Protein AF-A0A2V5P560-F1 (afdb_monomer_lite)

pLDDT: mean 92.39, std 12.19, range [44.28, 98.69]

Secondary structure (DSSP, 8-state):
-HHHHHHHHHHHHTT----EEEEEE-S-SS-EEEEEESS-EEEE--B-S-EEEETTEEEE-SS-EEEEEEEEETTEEEEEEEEE---S--BTTB-HHHHHHHHHHHHHHHHHHHHHH-TT--EEEEEE--S-TTSHHHHHHH-SGGGPPPP-----TTT------

Sequence (165 aa):
MSALQELRESLKAAGLEFPYWEHVTGYDTNIHLAILSKFPFTALRPHTNDDFLLNGRRFHVSRGFAEADIQVNTNYSFTLITAHLKSKLPIPQADEAELRQQEAKVLREKIDARFAANPNVNLIVLGDLNDSKDAGSTKAIIGRGKHKLVDTRPAERNGDEFVPA

Structure (mmCIF, N/CA/C/O backbone):
data_AF-A0A2V5P560-F1
#
_entry.id   AF-A0A2V5P560-F1
#
loop_
_atom_site.group_PDB
_atom_site.id
_atom_site.type_symbol
_atom_site.label_atom_id
_atom_site.label_alt_id
_atom_site.label_comp_id
_atom_site.label_asym_id
_atom_site.label_entity_id
_atom_site.label_seq_id
_atom_site.pdbx_PDB_ins_code
_atom_site.Cartn_x
_atom_site.Cartn_y
_atom_site.Cartn_z
_atom_site.occupancy
_atom_site.B_iso_or_equiv
_atom_site.auth_seq_id
_atom_site.auth_comp_id
_atom_site.auth_asym_id
_atom_site.auth_atom_id
_atom_site.pdbx_PDB_model_num
ATOM 1 N N . MET A 1 1 ? -9.045 12.322 -12.240 1.00 66.38 1 MET A N 1
ATOM 2 C CA . MET A 1 1 ? -10.129 12.511 -11.242 1.00 66.38 1 MET A CA 1
ATOM 3 C C . MET A 1 1 ? -11.508 12.058 -11.726 1.00 66.38 1 MET A C 1
ATOM 5 O O . MET A 1 1 ? -12.250 11.562 -10.888 1.00 66.38 1 MET A O 1
ATOM 9 N N . SER A 1 2 ? -11.844 12.158 -13.022 1.00 83.88 2 SER A N 1
ATOM 10 C CA . SER A 1 2 ? -13.158 11.737 -13.552 1.00 83.88 2 SER A CA 1
ATOM 11 C C . SER A 1 2 ? -13.527 10.286 -13.213 1.00 83.88 2 SER A C 1
ATOM 13 O O . SER A 1 2 ? -14.596 10.051 -12.668 1.00 83.88 2 SER A O 1
ATOM 15 N N . ALA A 1 3 ? -12.614 9.329 -13.418 1.00 90.56 3 ALA A N 1
ATOM 16 C CA . ALA A 1 3 ? -12.887 7.909 -13.161 1.00 90.56 3 ALA A CA 1
ATOM 17 C C . ALA A 1 3 ? -13.203 7.585 -11.684 1.00 90.56 3 ALA A C 1
ATOM 19 O O . ALA A 1 3 ? -14.067 6.763 -11.395 1.00 90.56 3 ALA A O 1
ATOM 20 N N . LEU A 1 4 ? -12.533 8.241 -10.724 1.00 92.81 4 LEU A N 1
ATOM 21 C CA . LEU A 1 4 ? -12.828 8.040 -9.299 1.00 92.81 4 LEU A CA 1
ATOM 22 C C . LEU A 1 4 ? -14.200 8.614 -8.927 1.00 92.81 4 LEU A C 1
ATOM 24 O O . LEU A 1 4 ? -14.912 8.031 -8.112 1.00 92.81 4 LEU A O 1
ATOM 28 N N . GLN A 1 5 ? -14.563 9.762 -9.498 1.00 94.06 5 GLN A N 1
ATOM 29 C CA . GLN A 1 5 ? -15.880 10.361 -9.284 1.00 94.06 5 GLN A CA 1
ATOM 30 C C . GLN A 1 5 ? -16.977 9.459 -9.855 1.00 94.06 5 GLN A C 1
ATOM 32 O O . GLN A 1 5 ? -17.906 9.120 -9.130 1.00 94.06 5 GLN A O 1
ATOM 37 N N . GLU A 1 6 ? -16.800 8.967 -11.081 1.00 95.50 6 GLU A N 1
ATOM 38 C CA . GLU A 1 6 ? -17.715 8.021 -11.726 1.00 95.50 6 GLU A CA 1
ATOM 39 C C . GLU A 1 6 ? -17.885 6.727 -10.913 1.00 95.50 6 GLU A C 1
ATOM 41 O O . GLU A 1 6 ? -19.010 6.277 -10.682 1.00 95.50 6 GLU A O 1
ATOM 46 N N . LEU A 1 7 ? -16.788 6.156 -10.394 1.00 95.81 7 LEU A N 1
ATOM 47 C CA . LEU A 1 7 ? -16.842 4.992 -9.506 1.00 95.81 7 LEU A CA 1
ATOM 48 C C . LEU A 1 7 ? -17.654 5.292 -8.239 1.00 95.81 7 LEU A C 1
ATOM 50 O O . LEU A 1 7 ? -18.493 4.492 -7.834 1.00 95.81 7 LEU A O 1
ATOM 54 N N . ARG A 1 8 ? -17.423 6.446 -7.606 1.00 96.50 8 ARG A N 1
ATOM 55 C CA . ARG A 1 8 ? -18.129 6.852 -6.381 1.00 96.50 8 ARG A CA 1
ATOM 56 C C . ARG A 1 8 ? -19.619 7.059 -6.613 1.00 96.50 8 ARG A C 1
ATOM 58 O O . ARG A 1 8 ? -20.422 6.626 -5.790 1.00 96.50 8 ARG A O 1
ATOM 65 N N . GLU A 1 9 ? -19.981 7.704 -7.713 1.00 96.06 9 GLU A N 1
ATOM 66 C CA . GLU A 1 9 ? -21.373 7.911 -8.110 1.00 96.06 9 GLU A CA 1
ATOM 67 C C . GLU A 1 9 ? -22.064 6.579 -8.408 1.00 96.06 9 GLU A C 1
ATOM 69 O O . GLU A 1 9 ? -23.159 6.337 -7.903 1.00 96.06 9 GLU A O 1
ATOM 74 N N . SER A 1 10 ? -21.389 5.677 -9.123 1.00 97.19 10 SER A N 1
ATOM 75 C CA . SER A 1 10 ? -21.898 4.336 -9.434 1.00 97.19 10 SER A CA 1
ATOM 76 C C . SER A 1 10 ? -22.106 3.489 -8.177 1.00 97.19 10 SER A C 1
ATOM 78 O O . SER A 1 10 ? -23.154 2.865 -8.013 1.00 97.19 10 SER A O 1
ATOM 80 N N . LEU A 1 11 ? -21.144 3.499 -7.246 1.00 97.50 11 LEU A N 1
ATOM 81 C CA . LEU A 1 11 ? -21.264 2.804 -5.961 1.00 97.50 11 LEU A CA 1
ATOM 82 C C . LEU A 1 11 ? -22.433 3.356 -5.142 1.00 97.50 11 LEU A C 1
ATOM 84 O O . LEU A 1 11 ? -23.244 2.581 -4.633 1.00 97.50 11 LEU A O 1
ATOM 88 N N . LYS A 1 12 ? -22.573 4.684 -5.076 1.00 96.62 12 LYS A N 1
ATOM 89 C CA . LYS A 1 12 ? -23.692 5.328 -4.384 1.00 96.62 12 LYS A CA 1
ATOM 90 C C . LYS A 1 12 ? -25.036 4.962 -5.016 1.00 96.62 12 LYS A C 1
ATOM 92 O O . LYS A 1 12 ? -25.966 4.626 -4.289 1.00 96.62 12 LYS A O 1
ATOM 97 N N . ALA A 1 13 ? -25.135 4.978 -6.345 1.00 97.38 13 ALA A N 1
ATOM 98 C CA . ALA A 1 13 ? -26.339 4.567 -7.068 1.00 97.38 13 ALA A CA 1
ATOM 99 C C . ALA A 1 13 ? -26.708 3.095 -6.799 1.00 97.38 13 ALA A C 1
ATOM 101 O O . ALA A 1 13 ? -27.887 2.758 -6.746 1.00 97.38 13 ALA A O 1
ATOM 102 N N . ALA A 1 14 ? -25.713 2.239 -6.551 1.00 97.62 14 ALA A N 1
ATOM 103 C CA . ALA A 1 14 ? -25.896 0.850 -6.131 1.00 97.62 14 ALA A CA 1
ATOM 104 C C . ALA A 1 14 ? -26.184 0.673 -4.620 1.00 97.62 14 ALA A C 1
ATOM 106 O O . ALA A 1 14 ? -26.235 -0.456 -4.134 1.00 97.62 14 ALA A O 1
ATOM 107 N N . GLY A 1 15 ? -26.358 1.758 -3.856 1.00 97.25 15 GLY A N 1
ATOM 108 C CA . GLY A 1 15 ? -26.626 1.720 -2.412 1.00 97.25 15 GLY A CA 1
ATOM 109 C C . GLY A 1 15 ? -25.384 1.512 -1.534 1.00 97.25 15 GLY A C 1
ATOM 110 O O . GLY A 1 15 ? -25.508 1.263 -0.334 1.00 97.25 15 GLY A O 1
ATOM 111 N N . LEU A 1 16 ? -24.180 1.608 -2.104 1.00 97.50 16 LEU A N 1
ATOM 112 C CA . LEU A 1 16 ? -22.913 1.524 -1.381 1.00 97.50 16 LEU A CA 1
ATOM 113 C C . LEU A 1 16 ? -22.336 2.924 -1.165 1.00 97.50 16 LEU A C 1
ATOM 115 O O . LEU A 1 16 ? -21.670 3.492 -2.030 1.00 97.50 16 LEU A O 1
ATOM 119 N N . GLU A 1 17 ? -22.566 3.479 0.020 1.00 95.25 17 GLU A N 1
ATOM 120 C CA . GLU A 1 17 ? -22.040 4.796 0.372 1.00 95.25 17 GLU A CA 1
ATOM 121 C C . GLU A 1 17 ? -20.670 4.708 1.052 1.00 95.25 17 GLU A C 1
ATOM 123 O O . GLU A 1 17 ? -20.498 4.014 2.055 1.00 95.25 17 GLU A O 1
ATOM 128 N N . PHE A 1 18 ? -19.706 5.459 0.515 1.00 97.44 18 PHE A N 1
ATOM 129 C CA . PHE A 1 18 ? -18.355 5.624 1.056 1.00 97.44 18 PHE A CA 1
ATOM 130 C C . PHE A 1 18 ? -18.046 7.125 1.202 1.00 97.44 18 PHE A C 1
ATOM 132 O O . PHE A 1 18 ? -17.468 7.731 0.294 1.00 97.44 18 PHE A O 1
ATOM 139 N N . PRO A 1 19 ? -18.503 7.771 2.291 1.00 96.44 19 PRO A N 1
ATOM 140 C CA . PRO A 1 19 ? -18.391 9.221 2.458 1.00 96.44 19 PRO A CA 1
ATOM 141 C C . PRO A 1 19 ? -16.947 9.700 2.658 1.00 96.44 19 PRO A C 1
ATOM 143 O O . PRO A 1 19 ? -16.641 10.849 2.339 1.00 96.44 19 PRO A O 1
ATOM 146 N N . TYR A 1 20 ? -16.056 8.827 3.132 1.00 98.06 20 TYR A N 1
ATOM 147 C CA . TYR A 1 20 ? -14.646 9.135 3.347 1.00 98.06 20 TYR A CA 1
ATOM 148 C C . TYR A 1 20 ? -13.823 8.523 2.227 1.00 98.06 20 TYR A C 1
ATOM 150 O O . TYR A 1 20 ? -13.936 7.332 1.937 1.00 98.06 20 TYR A O 1
ATOM 158 N N . TRP A 1 21 ? -13.009 9.335 1.571 1.00 97.12 21 TRP A N 1
ATOM 159 C CA . TRP A 1 21 ? -12.207 8.878 0.450 1.00 97.12 21 TRP A CA 1
ATOM 160 C C . TRP A 1 21 ? -10.934 9.704 0.336 1.00 97.12 21 TRP A C 1
ATOM 162 O O . TRP A 1 21 ? -10.910 10.871 0.719 1.00 97.12 21 TRP A O 1
ATOM 172 N N . GLU A 1 22 ? -9.886 9.062 -0.157 1.00 96.06 22 GLU A N 1
ATOM 173 C CA . GLU A 1 22 ? -8.584 9.666 -0.409 1.00 96.06 22 GLU A CA 1
ATOM 174 C C . GLU A 1 22 ? -8.159 9.323 -1.832 1.00 96.06 22 GLU A C 1
ATOM 176 O O . GLU A 1 22 ? -8.421 8.214 -2.304 1.00 96.06 22 GLU A O 1
ATOM 181 N N . HIS A 1 23 ? -7.516 10.267 -2.514 1.00 95.25 23 HIS A N 1
ATOM 182 C CA . HIS A 1 23 ? -6.990 10.087 -3.864 1.00 95.25 23 HIS A CA 1
ATOM 183 C C . HIS A 1 23 ? -5.524 10.502 -3.907 1.00 95.25 23 HIS A C 1
ATOM 185 O O . HIS A 1 23 ? -5.199 11.675 -3.728 1.00 95.25 23 HIS A O 1
ATOM 191 N N . VAL A 1 24 ? -4.649 9.543 -4.189 1.00 94.06 24 VAL A N 1
ATOM 192 C CA . VAL A 1 24 ? -3.202 9.733 -4.200 1.00 94.06 24 VAL A CA 1
ATOM 193 C C . VAL A 1 24 ? -2.682 9.667 -5.628 1.00 94.06 24 VAL A C 1
ATOM 195 O O . VAL A 1 24 ? -2.836 8.662 -6.328 1.00 94.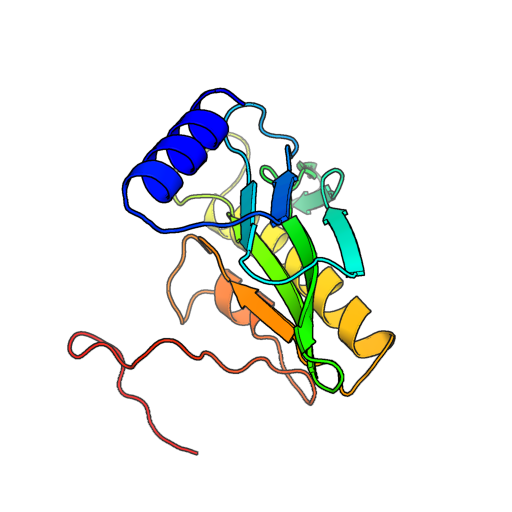06 24 VAL A O 1
ATOM 198 N N . THR A 1 25 ? -2.030 10.753 -6.031 1.00 92.25 25 THR A N 1
ATOM 199 C CA . THR A 1 25 ? -1.308 10.868 -7.298 1.00 92.25 25 THR A CA 1
ATOM 200 C C . THR A 1 25 ? 0.183 10.720 -7.017 1.00 92.25 25 THR A C 1
ATOM 202 O O . THR A 1 25 ? 0.769 11.573 -6.351 1.00 92.25 25 THR A O 1
ATOM 205 N N . GLY A 1 26 ? 0.776 9.622 -7.488 1.00 89.38 26 GLY A N 1
ATOM 206 C CA . GLY A 1 26 ? 2.217 9.392 -7.412 1.00 89.38 26 GLY A CA 1
ATOM 207 C C . GLY A 1 26 ? 2.991 10.123 -8.511 1.00 89.38 26 GLY A C 1
ATOM 208 O O . GLY A 1 26 ? 2.516 11.094 -9.097 1.00 89.38 26 GLY A O 1
ATOM 209 N N . TYR A 1 27 ? 4.187 9.619 -8.806 1.00 89.12 27 TYR A N 1
ATOM 210 C CA . TYR A 1 27 ? 5.020 10.099 -9.909 1.00 89.12 27 TYR A CA 1
ATOM 211 C C . TYR A 1 27 ? 4.403 9.798 -11.291 1.00 89.12 27 TYR A C 1
ATOM 213 O O . TYR A 1 27 ? 4.536 10.581 -12.228 1.00 89.12 27 TYR A O 1
ATOM 221 N N . ASP A 1 28 ? 3.709 8.665 -11.422 1.00 88.06 28 ASP A N 1
ATOM 222 C CA . ASP A 1 28 ? 2.879 8.331 -12.578 1.00 88.06 28 ASP A CA 1
ATOM 223 C C . ASP A 1 28 ? 1.605 9.183 -12.571 1.00 88.06 28 ASP A C 1
ATOM 225 O O . ASP A 1 28 ? 0.815 9.171 -11.624 1.00 88.06 28 ASP A O 1
ATOM 229 N N . THR A 1 29 ? 1.396 9.918 -13.659 1.00 85.62 29 THR A N 1
ATOM 230 C CA . THR A 1 29 ? 0.248 10.809 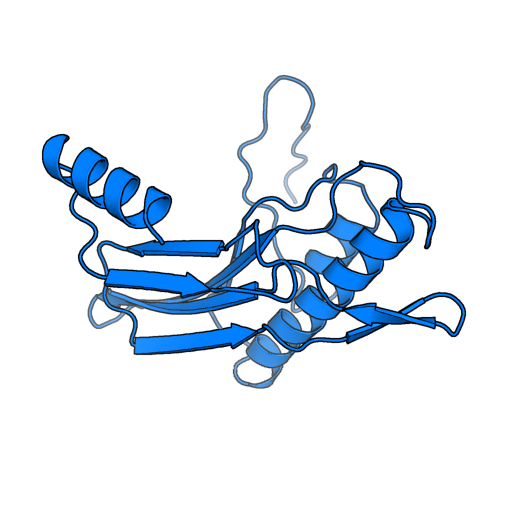-13.836 1.00 85.62 29 THR A CA 1
ATOM 231 C C . THR A 1 29 ? -0.998 10.104 -14.370 1.00 85.62 29 THR A C 1
ATOM 233 O O . THR A 1 29 ? -2.056 10.726 -14.423 1.00 85.62 29 THR A O 1
ATOM 236 N N . ASN A 1 30 ? -0.902 8.828 -14.752 1.00 89.31 30 ASN A N 1
ATOM 237 C CA . ASN A 1 30 ? -1.989 8.051 -15.352 1.00 89.31 30 ASN A CA 1
ATOM 238 C C . ASN A 1 30 ? -2.585 7.020 -14.390 1.00 89.31 30 ASN A C 1
ATOM 240 O O . ASN A 1 30 ? -3.763 6.681 -14.507 1.00 89.31 30 ASN A O 1
ATOM 244 N N . ILE A 1 31 ? -1.784 6.502 -13.455 1.00 89.62 31 ILE A N 1
ATOM 245 C CA . ILE A 1 31 ? -2.222 5.504 -12.477 1.00 89.62 31 ILE A CA 1
ATOM 246 C C . ILE A 1 31 ? -2.244 6.140 -11.093 1.00 89.62 31 ILE A C 1
ATOM 248 O O . ILE A 1 31 ? -1.227 6.604 -10.582 1.00 89.62 31 ILE A O 1
ATOM 252 N N . HIS A 1 32 ? -3.416 6.116 -10.469 1.00 91.81 32 HIS A N 1
ATOM 253 C CA . HIS A 1 32 ? -3.641 6.691 -9.150 1.00 91.81 32 HIS A CA 1
ATOM 254 C C . HIS A 1 32 ? -4.101 5.626 -8.160 1.00 91.81 32 HIS A C 1
ATOM 256 O O . HIS A 1 32 ? -4.670 4.600 -8.543 1.00 91.81 32 HIS A O 1
ATOM 262 N N . LEU A 1 33 ? -3.884 5.895 -6.877 1.00 94.56 33 LEU A N 1
ATOM 263 C CA . LEU A 1 33 ? -4.438 5.109 -5.784 1.00 94.56 33 LEU A CA 1
ATOM 264 C C . LEU A 1 33 ? -5.638 5.842 -5.193 1.00 94.56 33 LEU A C 1
ATOM 266 O O . LEU A 1 33 ? -5.644 7.068 -5.090 1.00 94.56 33 LEU A O 1
ATOM 270 N N . ALA A 1 34 ? -6.645 5.087 -4.768 1.00 95.50 34 ALA A N 1
ATOM 271 C CA . ALA A 1 34 ? -7.753 5.639 -4.010 1.00 95.50 34 ALA A CA 1
ATOM 272 C C . ALA A 1 34 ? -8.159 4.701 -2.876 1.00 95.50 34 ALA A C 1
ATOM 274 O O . ALA A 1 34 ? -8.184 3.482 -3.045 1.00 95.50 34 ALA A O 1
ATOM 275 N N . ILE A 1 35 ? -8.505 5.286 -1.733 1.00 97.19 35 ILE A N 1
ATOM 276 C CA . ILE A 1 35 ? -9.142 4.588 -0.614 1.00 97.19 35 ILE A CA 1
ATOM 277 C C . ILE A 1 35 ? -10.574 5.103 -0.541 1.00 97.19 35 ILE A C 1
ATOM 279 O O . ILE A 1 35 ? -10.787 6.311 -0.545 1.00 97.19 35 ILE A O 1
ATOM 283 N N . LEU A 1 36 ? -11.551 4.201 -0.456 1.00 97.75 36 LEU A N 1
ATOM 284 C CA . LEU A 1 36 ? -12.949 4.525 -0.175 1.00 97.75 36 LEU A CA 1
ATOM 285 C C . LEU A 1 36 ? -13.360 3.824 1.116 1.00 97.75 36 LEU A C 1
ATOM 287 O O . LEU A 1 36 ? -13.121 2.629 1.276 1.00 97.75 36 LEU A O 1
ATOM 291 N N . SER A 1 37 ? -13.969 4.556 2.041 1.00 97.94 37 SER A N 1
ATOM 292 C CA . SER A 1 37 ? -14.271 4.067 3.380 1.00 97.94 37 SER A CA 1
ATOM 293 C C . SER A 1 37 ? -15.648 4.513 3.859 1.00 97.94 37 SER A C 1
ATOM 295 O O . SER A 1 37 ? -16.091 5.644 3.645 1.00 97.94 37 SER A O 1
ATOM 297 N N . LYS A 1 38 ? -16.320 3.593 4.557 1.00 97.94 38 LYS A N 1
ATOM 298 C CA . LYS A 1 38 ? -17.520 3.878 5.359 1.00 97.94 38 LYS A CA 1
ATOM 299 C C . LYS A 1 38 ? -17.180 4.580 6.674 1.00 97.94 38 LYS A C 1
ATOM 301 O O . LYS A 1 38 ? -18.037 5.223 7.265 1.00 97.94 38 LYS A O 1
ATOM 306 N N . PHE A 1 39 ? -15.935 4.445 7.120 1.00 98.44 39 PHE A N 1
ATOM 307 C CA . PHE A 1 39 ? -15.432 4.913 8.404 1.00 98.44 39 PHE A CA 1
ATOM 308 C C . PHE A 1 39 ? -14.516 6.133 8.234 1.00 98.44 39 PHE A C 1
ATOM 310 O O . PHE A 1 39 ? -13.770 6.183 7.248 1.00 98.44 39 PHE A O 1
ATOM 317 N N . PRO A 1 40 ? -14.541 7.098 9.171 1.00 98.31 40 PRO A N 1
ATOM 318 C CA . PRO A 1 40 ? -13.752 8.317 9.070 1.00 98.31 40 PRO A CA 1
ATOM 319 C C . PRO A 1 40 ? -12.249 8.054 9.105 1.00 98.31 40 PRO A C 1
ATOM 321 O O . PRO A 1 40 ? -11.764 7.173 9.821 1.00 98.31 40 PRO A O 1
ATOM 324 N N . PHE A 1 41 ? -11.519 8.883 8.360 1.00 98.56 41 PHE A N 1
ATOM 325 C CA . PHE A 1 41 ? -10.069 8.969 8.460 1.00 98.56 41 PHE A CA 1
ATOM 326 C C . PHE A 1 41 ? -9.691 9.930 9.581 1.00 98.56 41 PHE A C 1
ATOM 328 O O . PHE A 1 41 ? -10.136 11.077 9.591 1.00 98.56 41 PHE A O 1
ATOM 335 N N . THR A 1 42 ? -8.867 9.476 10.519 1.00 98.19 42 THR A N 1
ATOM 336 C CA . THR A 1 42 ? -8.316 10.329 11.586 1.00 98.19 42 THR A CA 1
ATOM 337 C C . THR A 1 42 ? -6.967 10.922 11.204 1.00 98.19 42 THR A C 1
ATOM 339 O O . THR A 1 42 ? -6.563 11.935 11.770 1.00 98.19 42 THR A O 1
ATOM 342 N N . ALA A 1 43 ? -6.295 10.338 10.212 1.00 98.19 43 ALA A N 1
ATOM 343 C CA . ALA A 1 43 ? -5.111 10.900 9.590 1.00 98.19 43 ALA A CA 1
ATOM 344 C C . ALA A 1 43 ? -4.898 10.326 8.184 1.00 98.19 43 ALA A C 1
ATOM 346 O O . ALA A 1 43 ? -5.238 9.174 7.916 1.00 98.19 43 ALA A O 1
ATOM 347 N N . LEU A 1 44 ? -4.292 11.134 7.315 1.00 98.31 44 LEU A N 1
ATOM 348 C CA . LEU A 1 44 ? -3.908 10.784 5.949 1.00 98.31 44 LEU A CA 1
ATOM 349 C C . LEU A 1 44 ? -2.431 11.117 5.748 1.00 98.31 44 LEU A C 1
ATOM 351 O O . LEU A 1 44 ? -1.976 12.191 6.149 1.00 98.31 44 LEU A O 1
ATOM 355 N N . ARG A 1 45 ? -1.675 10.182 5.173 1.00 97.62 45 ARG A N 1
ATOM 356 C CA . ARG A 1 45 ? -0.222 10.285 4.977 1.00 97.62 45 ARG A CA 1
ATOM 357 C C . ARG A 1 45 ? 0.169 9.732 3.600 1.00 97.62 45 ARG A C 1
ATOM 359 O O . ARG A 1 45 ? 0.713 8.637 3.513 1.00 97.62 45 ARG A O 1
ATOM 366 N N . PRO A 1 46 ? -0.138 10.440 2.502 1.00 96.75 46 PRO A N 1
ATOM 367 C CA . PRO A 1 46 ? 0.270 9.998 1.174 1.00 96.75 46 PRO A CA 1
ATOM 368 C C . PRO A 1 46 ? 1.801 10.019 1.031 1.00 96.75 46 PRO A C 1
ATOM 370 O O . PRO A 1 46 ? 2.463 10.984 1.410 1.00 96.75 46 PRO A O 1
ATOM 373 N N . HIS A 1 47 ? 2.352 8.957 0.449 1.00 96.69 47 HIS A N 1
ATOM 374 C CA . HIS A 1 47 ? 3.778 8.773 0.168 1.00 96.69 47 HIS A CA 1
ATOM 375 C C . HIS A 1 47 ? 3.986 8.843 -1.348 1.00 96.69 47 HIS A C 1
ATOM 377 O O . HIS A 1 47 ? 3.796 7.852 -2.052 1.00 96.69 47 HIS A O 1
ATOM 383 N N . THR A 1 48 ? 4.265 10.039 -1.877 1.00 95.00 48 THR A N 1
ATOM 384 C CA . THR A 1 48 ? 4.257 10.314 -3.333 1.00 95.00 48 THR A CA 1
ATOM 385 C C . THR A 1 48 ? 5.598 10.762 -3.902 1.00 95.00 48 THR A C 1
ATOM 387 O O . THR A 1 48 ? 5.722 10.912 -5.114 1.00 95.00 48 THR A O 1
ATOM 390 N N . ASN A 1 49 ? 6.597 10.974 -3.047 1.00 93.50 49 ASN A N 1
ATOM 391 C CA . ASN A 1 49 ? 7.905 11.506 -3.427 1.00 93.50 49 ASN A CA 1
ATOM 392 C C . ASN A 1 49 ? 9.035 10.638 -2.860 1.00 93.50 49 ASN A C 1
ATOM 394 O O . ASN A 1 49 ? 9.982 11.139 -2.254 1.00 93.50 49 ASN A O 1
ATOM 398 N N . ASP A 1 50 ? 8.872 9.324 -2.990 1.00 96.00 50 ASP A N 1
ATOM 399 C CA . ASP A 1 50 ? 9.855 8.348 -2.546 1.00 96.00 50 ASP A CA 1
ATOM 400 C C . ASP A 1 50 ? 10.734 7.876 -3.698 1.00 96.00 50 ASP A C 1
ATOM 402 O O . ASP A 1 50 ? 10.252 7.567 -4.792 1.00 96.00 50 ASP A O 1
ATOM 406 N N . ASP A 1 51 ? 12.023 7.747 -3.398 1.00 96.50 51 ASP A N 1
ATOM 407 C CA . ASP A 1 51 ? 13.054 7.340 -4.340 1.00 96.50 51 ASP A CA 1
ATOM 408 C C . ASP A 1 51 ? 13.802 6.115 -3.832 1.00 96.50 51 ASP A C 1
ATOM 410 O O . ASP A 1 51 ? 13.938 5.892 -2.629 1.00 96.50 51 ASP A O 1
ATOM 414 N N . PHE A 1 52 ? 14.405 5.381 -4.757 1.00 96.94 52 PHE A N 1
ATOM 415 C CA . PHE A 1 52 ? 15.366 4.336 -4.444 1.00 96.94 52 PHE A CA 1
ATOM 416 C C . PHE A 1 52 ? 16.509 4.311 -5.459 1.00 96.94 52 PHE A C 1
ATOM 418 O O . PHE A 1 52 ? 16.414 4.837 -6.572 1.00 96.94 52 PHE A O 1
ATOM 425 N N . LEU A 1 53 ? 17.621 3.695 -5.060 1.00 97.00 53 LEU A N 1
ATOM 426 C CA . LEU A 1 53 ? 18.759 3.448 -5.938 1.00 97.00 53 LEU A CA 1
ATOM 427 C C . LEU A 1 53 ? 18.730 2.000 -6.428 1.00 97.00 53 LEU A C 1
ATOM 429 O O . LEU A 1 53 ? 18.597 1.068 -5.637 1.00 97.00 53 LEU A O 1
ATOM 433 N N . LEU A 1 54 ? 18.921 1.814 -7.730 1.00 96.44 54 LEU A N 1
ATOM 434 C CA . LEU A 1 54 ? 19.131 0.515 -8.355 1.00 96.44 54 LEU A CA 1
ATOM 435 C C . LEU A 1 54 ? 20.298 0.637 -9.335 1.00 96.44 54 LEU A C 1
ATOM 437 O O . LEU A 1 54 ? 20.275 1.478 -10.232 1.00 96.44 54 LEU A O 1
ATOM 441 N N . ASN A 1 55 ? 21.342 -0.169 -9.129 1.00 93.81 55 ASN A N 1
ATOM 442 C CA . ASN A 1 55 ? 22.548 -0.186 -9.965 1.00 93.81 55 ASN A CA 1
ATOM 443 C C . ASN A 1 55 ? 23.166 1.216 -10.171 1.00 93.81 55 ASN A C 1
ATOM 445 O O . ASN A 1 55 ? 23.553 1.593 -11.272 1.00 93.81 55 ASN A O 1
ATOM 449 N N . GLY A 1 56 ? 23.213 2.020 -9.099 1.00 93.94 56 GLY A N 1
ATOM 450 C CA . GLY A 1 56 ? 23.767 3.383 -9.107 1.00 93.94 56 GLY A CA 1
ATOM 451 C C . GLY A 1 56 ? 22.862 4.454 -9.730 1.00 93.94 56 GLY A C 1
ATOM 452 O O . GLY A 1 56 ? 23.202 5.635 -9.694 1.00 93.94 56 GLY A O 1
ATOM 453 N N . ARG A 1 57 ? 21.693 4.077 -10.257 1.00 96.00 57 ARG A N 1
ATOM 454 C CA . ARG A 1 57 ? 20.702 4.992 -10.826 1.00 96.00 57 ARG A CA 1
ATOM 455 C C . ARG A 1 57 ? 19.546 5.213 -9.854 1.00 96.00 57 ARG A C 1
ATOM 457 O O . ARG A 1 57 ? 19.098 4.285 -9.187 1.00 96.00 57 ARG A O 1
ATOM 464 N N . ARG A 1 58 ? 19.054 6.451 -9.795 1.00 96.75 58 ARG A N 1
ATOM 465 C CA . ARG A 1 58 ? 17.868 6.825 -9.016 1.00 96.75 58 ARG A CA 1
ATOM 466 C C . ARG A 1 58 ? 16.590 6.539 -9.794 1.00 96.75 58 ARG A C 1
ATOM 468 O O . ARG A 1 58 ? 16.502 6.864 -10.979 1.00 96.75 58 ARG A O 1
ATOM 475 N N . PHE A 1 59 ? 15.619 5.967 -9.100 1.00 96.88 59 PHE A N 1
ATOM 476 C CA . PHE A 1 59 ? 14.267 5.706 -9.572 1.00 96.88 59 PHE A CA 1
ATOM 477 C C . PHE A 1 59 ? 13.263 6.235 -8.549 1.00 96.88 59 PHE A C 1
ATOM 479 O O . PHE A 1 59 ? 13.575 6.306 -7.362 1.00 96.88 59 PHE A O 1
ATOM 486 N N . HIS A 1 60 ? 12.072 6.581 -9.025 1.00 95.81 60 HIS A N 1
ATOM 487 C CA . HIS A 1 60 ? 10.945 6.990 -8.192 1.00 95.81 60 HIS A CA 1
ATOM 488 C C . HIS A 1 60 ? 10.006 5.804 -7.976 1.00 95.81 60 HIS A C 1
ATOM 490 O O . HIS A 1 60 ? 9.806 5.004 -8.896 1.00 95.81 60 HIS A O 1
ATOM 496 N N . VAL A 1 61 ? 9.379 5.721 -6.802 1.00 95.94 61 VAL A N 1
ATOM 497 C CA . VAL A 1 61 ? 8.190 4.882 -6.620 1.00 95.94 61 VAL A CA 1
ATOM 498 C C . VAL A 1 61 ? 7.084 5.446 -7.505 1.00 95.94 61 VAL A C 1
ATOM 500 O O . VAL A 1 61 ? 6.629 6.574 -7.320 1.00 95.94 61 VAL A O 1
ATOM 503 N N . SER A 1 62 ? 6.643 4.660 -8.484 1.00 90.69 62 SER A N 1
ATOM 504 C CA . SER A 1 62 ? 5.847 5.195 -9.587 1.00 90.69 62 SER A CA 1
ATOM 505 C C . SER A 1 62 ? 4.452 5.647 -9.142 1.00 90.69 62 SER A C 1
ATOM 507 O O . SER A 1 62 ? 4.059 6.776 -9.409 1.00 90.69 62 SER A O 1
ATOM 509 N N . ARG A 1 63 ? 3.703 4.812 -8.415 1.00 93.06 63 ARG A N 1
ATOM 510 C CA . ARG A 1 63 ? 2.298 5.105 -8.048 1.00 93.06 63 ARG A CA 1
ATOM 511 C C . ARG A 1 63 ? 2.117 5.650 -6.631 1.00 93.06 63 ARG A C 1
ATOM 513 O O . ARG A 1 63 ? 1.003 5.998 -6.251 1.00 93.06 63 ARG A O 1
ATOM 520 N N . GLY A 1 64 ? 3.209 5.748 -5.875 1.00 93.81 64 GLY A N 1
ATOM 521 C CA . GLY A 1 64 ? 3.195 6.090 -4.456 1.00 93.81 64 GLY A CA 1
ATOM 522 C C . GLY A 1 64 ? 2.489 5.047 -3.582 1.00 93.81 64 GLY A C 1
ATOM 523 O O . GLY A 1 64 ? 2.117 3.964 -4.043 1.00 93.81 64 GLY A O 1
ATOM 524 N N . PHE A 1 65 ? 2.292 5.398 -2.313 1.00 97.62 65 PHE A N 1
ATOM 525 C CA . PHE A 1 65 ? 1.496 4.637 -1.348 1.00 97.62 65 PHE A CA 1
ATOM 526 C C . PHE A 1 65 ? 0.481 5.562 -0.680 1.00 97.62 65 PHE A C 1
ATOM 528 O O . PHE A 1 65 ? 0.812 6.692 -0.318 1.00 97.62 65 PHE A O 1
ATOM 535 N N . ALA A 1 66 ? -0.746 5.087 -0.481 1.00 97.75 66 ALA A N 1
ATOM 536 C CA . ALA A 1 66 ? -1.713 5.809 0.339 1.00 97.75 66 ALA A CA 1
ATOM 537 C C . ALA A 1 66 ? -1.748 5.187 1.734 1.00 97.75 66 ALA A C 1
ATOM 539 O O . ALA A 1 66 ? -1.917 3.976 1.866 1.00 97.75 66 ALA A O 1
ATOM 540 N N . GLU A 1 67 ? -1.594 6.011 2.764 1.00 98.50 67 GLU A N 1
ATOM 541 C CA . GLU A 1 67 ? -1.688 5.592 4.159 1.00 98.50 67 GLU A CA 1
ATOM 542 C C . GLU A 1 67 ? -2.792 6.382 4.865 1.00 98.50 67 GLU A C 1
ATOM 544 O O . GLU A 1 67 ? -2.832 7.612 4.787 1.00 98.50 67 GLU A O 1
ATOM 549 N N . ALA A 1 68 ? -3.673 5.675 5.568 1.00 98.62 68 ALA A N 1
ATOM 550 C CA . ALA A 1 68 ? -4.777 6.261 6.313 1.00 98.62 68 ALA A CA 1
ATOM 551 C C . ALA A 1 68 ? -4.948 5.572 7.669 1.00 98.62 68 ALA A C 1
ATOM 553 O O . ALA A 1 68 ? -4.928 4.345 7.749 1.00 98.62 68 ALA A O 1
ATOM 554 N N . ASP A 1 69 ? -5.187 6.351 8.720 1.00 98.56 69 ASP A N 1
ATOM 555 C CA . ASP A 1 69 ? -5.723 5.816 9.973 1.00 98.56 69 ASP A CA 1
ATOM 556 C C . ASP A 1 69 ? -7.247 5.842 9.902 1.00 98.56 69 ASP A C 1
ATOM 558 O O . ASP A 1 69 ? -7.846 6.895 9.675 1.00 98.56 69 ASP A O 1
ATOM 562 N N . ILE A 1 70 ? -7.873 4.681 10.078 1.00 98.69 70 ILE A N 1
ATOM 563 C CA . ILE A 1 70 ? -9.316 4.491 9.929 1.00 98.69 70 ILE A CA 1
ATOM 564 C C . ILE A 1 70 ? -9.920 4.211 11.303 1.00 98.69 70 ILE A C 1
ATOM 566 O O . ILE A 1 70 ? -9.541 3.248 11.973 1.00 98.69 70 ILE A O 1
ATOM 570 N N . GLN A 1 71 ? -10.888 5.031 11.717 1.00 98.44 71 GLN A N 1
ATOM 571 C CA . GLN A 1 71 ? -11.598 4.871 12.987 1.00 98.44 71 GLN A CA 1
ATOM 572 C C . GLN A 1 71 ? -12.914 4.121 12.777 1.00 98.44 71 GLN A C 1
ATOM 574 O O . GLN A 1 71 ? -13.890 4.687 12.292 1.00 98.44 71 GLN A O 1
ATOM 579 N N . VAL A 1 72 ? -12.966 2.851 13.177 1.00 98.12 72 VAL A N 1
ATOM 580 C CA . VAL A 1 72 ? -14.143 1.991 12.964 1.00 98.12 72 VAL A CA 1
ATOM 581 C C . VAL A 1 72 ? -15.243 2.272 13.991 1.00 98.12 72 VAL A C 1
ATOM 583 O O . VAL A 1 72 ? -16.423 2.313 13.658 1.00 98.12 72 VAL A O 1
ATOM 586 N N . ASN A 1 73 ? -14.864 2.456 15.254 1.00 97.25 73 ASN A N 1
ATOM 587 C CA . ASN A 1 73 ? -15.736 2.849 16.368 1.00 97.25 73 ASN A CA 1
ATOM 588 C C . ASN A 1 73 ? -14.889 3.507 17.467 1.00 97.25 73 ASN A C 1
ATOM 590 O O . ASN A 1 73 ? -13.681 3.589 17.309 1.00 97.25 73 ASN A O 1
ATOM 594 N N . THR A 1 74 ? -15.462 3.934 18.594 1.00 96.12 74 THR A N 1
ATOM 595 C CA . THR A 1 74 ? -14.725 4.659 19.656 1.00 96.12 74 THR A CA 1
ATOM 596 C C . THR A 1 74 ? -13.518 3.919 20.238 1.00 96.12 74 THR A C 1
ATOM 598 O O . THR A 1 74 ? -12.616 4.561 20.765 1.00 96.12 74 THR A O 1
ATOM 601 N N . ASN A 1 75 ? -13.490 2.588 20.149 1.00 96.69 75 ASN A N 1
ATOM 602 C CA . ASN A 1 75 ? -12.501 1.741 20.816 1.00 96.69 75 ASN A CA 1
ATOM 603 C C . ASN A 1 75 ? -11.555 1.042 19.831 1.00 96.69 75 ASN A C 1
ATOM 605 O O . ASN A 1 75 ? -10.661 0.314 20.258 1.00 96.69 75 ASN A O 1
ATOM 609 N N . TYR A 1 76 ? -11.760 1.214 18.522 1.00 97.94 76 TYR A N 1
ATOM 610 C CA . TYR A 1 76 ? -10.986 0.510 17.510 1.00 97.94 76 TYR A CA 1
ATOM 611 C C . TYR A 1 76 ? -10.660 1.387 16.304 1.00 97.94 76 TYR A C 1
ATOM 613 O O . TYR A 1 76 ? -11.545 1.929 15.631 1.00 97.94 76 TYR A O 1
ATOM 621 N N . SER A 1 77 ? -9.366 1.448 16.013 1.00 98.00 77 SER A N 1
ATOM 622 C CA . SER A 1 77 ? -8.789 2.004 14.801 1.00 98.00 77 SER A CA 1
ATOM 623 C C . SER A 1 77 ? -7.655 1.111 14.301 1.00 98.00 77 SER A C 1
ATOM 625 O O . SER A 1 77 ? -7.099 0.288 15.038 1.00 98.00 77 SER A O 1
ATOM 627 N N . PHE A 1 78 ? -7.328 1.269 13.026 1.00 98.50 78 PHE A N 1
ATOM 628 C CA . PHE A 1 78 ? -6.190 0.613 12.397 1.00 98.50 78 P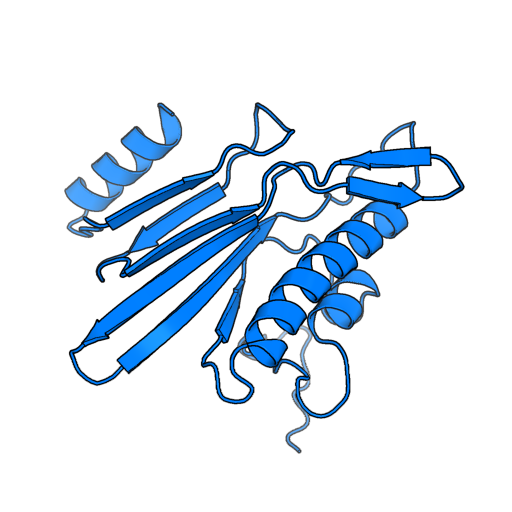HE A CA 1
ATOM 629 C C . PHE A 1 78 ? -5.586 1.525 11.330 1.00 98.50 78 PHE A C 1
ATOM 631 O O . PHE A 1 78 ? -6.257 2.416 10.806 1.00 98.50 78 PHE A O 1
ATOM 638 N N . THR A 1 79 ? -4.323 1.282 10.997 1.00 98.69 79 THR A N 1
ATOM 639 C CA . THR A 1 79 ? -3.642 1.937 9.879 1.00 98.69 79 THR A CA 1
ATOM 640 C C . THR A 1 79 ? -3.766 1.063 8.635 1.00 98.69 79 THR A C 1
ATOM 642 O O . THR A 1 79 ? -3.419 -0.117 8.655 1.00 98.69 79 THR A O 1
ATOM 645 N N . LEU A 1 80 ? -4.242 1.640 7.538 1.00 98.62 80 LEU A N 1
ATOM 646 C CA . LEU A 1 80 ? -4.249 1.039 6.211 1.00 98.62 80 LEU A CA 1
ATOM 647 C C . LEU A 1 80 ? -3.113 1.640 5.386 1.00 98.62 80 LEU A C 1
ATOM 649 O O . LEU A 1 80 ? -3.036 2.859 5.274 1.00 98.62 80 LEU A O 1
ATOM 653 N N . ILE A 1 81 ? -2.289 0.802 4.760 1.00 98.56 81 ILE A N 1
ATOM 654 C CA . ILE A 1 81 ? -1.367 1.207 3.694 1.00 98.56 81 ILE A CA 1
ATOM 655 C C . ILE A 1 81 ? -1.765 0.465 2.417 1.00 98.56 81 ILE A C 1
ATOM 657 O O . ILE A 1 81 ? -1.781 -0.764 2.387 1.00 98.56 81 ILE A O 1
ATOM 661 N N . THR A 1 82 ? -2.081 1.198 1.352 1.00 97.62 82 THR A N 1
ATOM 662 C CA . THR A 1 82 ? -2.340 0.620 0.029 1.00 97.62 82 THR A CA 1
ATOM 663 C C . THR A 1 82 ? -1.234 0.971 -0.955 1.00 97.62 82 THR A C 1
ATOM 665 O O . THR A 1 82 ? -0.752 2.106 -0.988 1.00 97.62 82 THR A O 1
ATOM 668 N N . ALA A 1 83 ? -0.852 -0.003 -1.776 1.00 97.19 83 ALA A N 1
ATOM 669 C CA . ALA A 1 83 ? 0.218 0.123 -2.756 1.00 97.19 83 ALA A CA 1
ATOM 670 C C . ALA A 1 83 ? -0.166 -0.498 -4.103 1.00 97.19 83 ALA A C 1
ATOM 672 O O . ALA A 1 83 ? -0.953 -1.440 -4.173 1.00 97.19 83 ALA A O 1
ATOM 673 N N . HIS A 1 84 ? 0.435 0.008 -5.178 1.00 96.12 84 HIS A N 1
ATOM 674 C CA . HIS A 1 84 ? 0.387 -0.627 -6.492 1.00 96.12 84 HIS A CA 1
ATOM 675 C C . HIS A 1 84 ? 1.806 -0.686 -7.063 1.00 96.12 84 HIS A C 1
ATOM 677 O O . HIS A 1 84 ? 2.282 0.261 -7.687 1.00 96.12 84 HIS A O 1
ATOM 683 N N . LEU A 1 85 ? 2.498 -1.800 -6.836 1.00 97.00 85 LEU A N 1
ATOM 684 C CA . LEU A 1 85 ? 3.912 -1.940 -7.185 1.00 97.00 85 LEU A CA 1
ATOM 685 C C . LEU A 1 85 ? 4.119 -2.147 -8.681 1.00 97.00 85 LEU A C 1
ATOM 687 O O . LEU A 1 85 ? 3.219 -2.609 -9.384 1.00 97.00 85 LEU A O 1
ATOM 691 N N . LYS A 1 86 ? 5.321 -1.831 -9.163 1.00 96.75 86 LYS A N 1
ATOM 692 C CA . LYS A 1 86 ? 5.787 -1.986 -10.542 1.00 96.75 86 LYS A CA 1
ATOM 693 C C . LYS A 1 86 ? 5.278 -3.283 -11.173 1.00 96.75 86 LYS A C 1
ATOM 695 O O . LYS A 1 86 ? 5.534 -4.380 -10.685 1.00 96.75 86 LYS A O 1
ATOM 700 N N . SER A 1 87 ? 4.599 -3.159 -12.313 1.00 95.00 87 SER A N 1
ATOM 701 C CA . SER A 1 87 ? 4.069 -4.309 -13.057 1.00 95.00 87 SER A CA 1
ATOM 702 C C . SER A 1 87 ? 5.170 -5.203 -13.638 1.00 95.00 87 SER A C 1
ATOM 704 O O . SER A 1 87 ? 6.349 -4.837 -13.653 1.00 95.00 87 SER A O 1
ATOM 706 N N . LYS A 1 88 ? 4.781 -6.361 -14.182 1.00 95.50 88 LYS A N 1
ATOM 707 C CA . LYS A 1 88 ? 5.662 -7.273 -14.940 1.00 95.50 88 LYS A CA 1
ATOM 708 C C . LYS A 1 88 ? 5.964 -6.813 -16.371 1.00 95.50 88 LYS A C 1
ATOM 710 O O . LYS A 1 88 ? 6.573 -7.549 -17.133 1.00 95.50 88 LYS A O 1
ATOM 715 N N . LEU A 1 89 ? 5.530 -5.611 -16.754 1.00 94.38 89 LEU A N 1
ATOM 716 C CA . LEU A 1 89 ? 5.858 -5.067 -18.068 1.00 94.38 89 LEU A CA 1
ATOM 717 C C . LEU A 1 89 ? 7.329 -4.630 -18.092 1.00 94.38 89 LEU A C 1
ATOM 719 O O . LEU A 1 89 ? 7.714 -3.828 -17.231 1.00 94.38 89 LEU A O 1
ATOM 723 N N . PRO A 1 90 ? 8.138 -5.112 -19.046 1.00 95.00 90 PRO A N 1
ATOM 724 C CA . PRO A 1 90 ? 9.532 -4.712 -19.149 1.00 95.00 90 PRO A CA 1
ATOM 725 C C . PRO A 1 90 ? 9.629 -3.225 -19.493 1.00 95.00 90 PRO A C 1
ATOM 727 O O . PRO A 1 90 ? 8.786 -2.680 -20.212 1.00 95.00 90 PRO A O 1
ATOM 730 N N . ILE A 1 91 ? 10.669 -2.568 -18.984 1.00 93.25 91 ILE A N 1
ATOM 731 C CA . ILE A 1 91 ? 11.005 -1.192 -19.354 1.00 93.25 91 ILE A CA 1
ATOM 732 C C . ILE A 1 91 ? 12.491 -1.104 -19.730 1.00 93.25 91 ILE A C 1
ATOM 734 O O . ILE A 1 91 ? 13.299 -1.842 -19.172 1.00 93.25 91 ILE A O 1
ATOM 738 N N . PRO A 1 92 ? 12.898 -0.196 -20.634 1.00 94.06 92 PRO A N 1
ATOM 739 C CA . PRO A 1 92 ? 14.297 -0.109 -21.069 1.00 94.06 92 PRO A CA 1
ATOM 740 C C . PRO A 1 92 ? 15.307 0.239 -19.964 1.00 94.06 92 PRO A C 1
ATOM 742 O O . PRO A 1 92 ? 16.509 0.082 -20.149 1.00 94.06 92 PRO A O 1
ATOM 745 N N . GLN A 1 93 ? 14.845 0.806 -18.849 1.00 93.19 93 GLN A N 1
ATOM 746 C CA . GLN A 1 93 ? 15.703 1.436 -17.850 1.00 93.19 93 GLN A CA 1
ATOM 747 C C . GLN A 1 93 ? 16.279 0.464 -16.813 1.00 93.19 93 GLN A C 1
ATOM 749 O O . GLN A 1 93 ? 17.321 0.794 -16.246 1.00 93.19 93 GLN A O 1
ATOM 754 N N . ALA A 1 94 ? 15.597 -0.649 -16.524 1.00 95.31 94 ALA A N 1
ATOM 755 C CA . ALA A 1 94 ? 16.001 -1.668 -15.550 1.00 95.31 94 ALA A CA 1
ATOM 756 C C . ALA A 1 94 ? 15.069 -2.893 -15.599 1.00 95.31 94 ALA A C 1
ATOM 758 O O . ALA A 1 94 ? 13.960 -2.809 -16.131 1.00 95.31 94 ALA A O 1
ATOM 759 N N . ASP A 1 95 ? 15.516 -3.992 -14.985 1.00 96.75 95 ASP A N 1
ATOM 760 C CA . ASP A 1 95 ? 14.720 -5.201 -14.769 1.00 96.75 95 ASP A CA 1
ATOM 761 C C . ASP A 1 95 ? 13.480 -4.908 -13.904 1.00 96.75 95 ASP A C 1
ATOM 763 O O . ASP A 1 95 ? 13.546 -4.273 -12.845 1.00 96.75 95 ASP A O 1
ATOM 767 N N . GLU A 1 96 ? 12.313 -5.348 -14.366 1.00 96.50 96 GLU A N 1
ATOM 768 C CA . GLU A 1 96 ? 11.039 -5.055 -13.722 1.00 96.50 96 GLU A CA 1
ATOM 769 C C . GLU A 1 96 ? 10.854 -5.756 -12.374 1.00 96.50 96 GLU A C 1
ATOM 771 O O . GLU A 1 96 ? 10.128 -5.231 -11.525 1.00 96.50 96 GLU A O 1
ATOM 776 N N . ALA A 1 97 ? 11.477 -6.918 -12.161 1.00 96.69 97 ALA A N 1
ATOM 777 C CA . ALA A 1 97 ? 11.423 -7.627 -10.890 1.00 96.69 97 ALA A CA 1
ATOM 778 C C . ALA A 1 97 ? 12.326 -6.947 -9.855 1.00 96.69 97 ALA A C 1
ATOM 780 O O . ALA A 1 97 ? 11.900 -6.762 -8.713 1.00 96.69 97 ALA A O 1
ATOM 781 N N . GLU A 1 98 ? 13.516 -6.490 -10.256 1.00 97.56 98 GLU A N 1
ATOM 782 C CA . GLU A 1 98 ? 14.394 -5.688 -9.399 1.00 97.56 98 GLU A CA 1
ATOM 783 C C . GLU A 1 98 ? 13.722 -4.378 -8.983 1.00 97.56 98 GLU A C 1
ATOM 785 O O . GLU A 1 98 ? 13.676 -4.068 -7.791 1.00 97.56 98 GLU A O 1
ATOM 790 N N . LEU A 1 99 ? 13.138 -3.636 -9.931 1.00 97.38 99 LEU A N 1
ATOM 791 C CA . LEU A 1 99 ? 12.393 -2.406 -9.641 1.00 97.38 99 LEU A CA 1
ATOM 792 C C . LEU A 1 99 ? 11.249 -2.656 -8.653 1.00 97.38 99 LEU A C 1
ATOM 794 O O . LEU A 1 99 ? 11.145 -1.960 -7.644 1.00 97.38 99 LEU A O 1
ATOM 798 N N . ARG A 1 100 ? 10.423 -3.681 -8.901 1.00 97.81 100 ARG A N 1
ATOM 799 C CA . ARG A 1 100 ? 9.315 -4.055 -8.007 1.00 97.81 100 ARG A CA 1
ATOM 800 C C . ARG A 1 100 ? 9.811 -4.418 -6.616 1.00 97.81 100 ARG A C 1
ATOM 802 O O . ARG A 1 100 ? 9.199 -4.035 -5.623 1.00 97.81 100 ARG A O 1
ATOM 809 N N . GLN A 1 101 ? 10.920 -5.148 -6.525 1.00 98.19 101 GLN A N 1
ATOM 810 C CA . GLN A 1 101 ? 11.511 -5.504 -5.243 1.00 98.19 101 GLN A CA 1
ATOM 811 C C . GLN A 1 101 ? 12.054 -4.278 -4.496 1.00 98.19 101 GLN A C 1
ATOM 813 O O . GLN A 1 101 ? 11.979 -4.253 -3.269 1.00 98.19 101 GLN A O 1
ATOM 818 N N . GLN A 1 102 ? 12.583 -3.264 -5.185 1.00 98.19 102 GLN A N 1
ATOM 819 C CA . GLN A 1 102 ? 12.992 -2.020 -4.529 1.00 98.19 102 GLN A CA 1
ATOM 820 C C . GLN A 1 102 ? 11.788 -1.202 -4.056 1.00 98.19 102 GLN A C 1
ATOM 822 O O . GLN A 1 102 ? 11.774 -0.800 -2.897 1.00 98.19 102 GLN A O 1
ATOM 827 N N . GLU A 1 103 ? 10.738 -1.041 -4.868 1.00 98.19 103 GLU A N 1
ATOM 828 C CA . GLU A 1 103 ? 9.501 -0.386 -4.408 1.00 98.19 103 GLU A CA 1
ATOM 829 C C . GLU A 1 103 ? 8.901 -1.104 -3.186 1.00 98.19 103 GLU A C 1
ATOM 831 O O . GLU A 1 103 ? 8.483 -0.460 -2.226 1.00 98.19 103 GLU A O 1
ATOM 836 N N . ALA A 1 104 ? 8.931 -2.441 -3.169 1.00 98.44 104 ALA A N 1
ATOM 837 C CA . ALA A 1 104 ? 8.509 -3.246 -2.025 1.00 98.44 104 ALA A CA 1
ATOM 838 C C . ALA A 1 104 ? 9.338 -2.984 -0.754 1.00 98.44 104 ALA A C 1
ATOM 840 O O . ALA A 1 104 ? 8.793 -3.011 0.350 1.00 98.44 104 ALA A O 1
ATOM 841 N N . LYS A 1 105 ? 10.645 -2.717 -0.882 1.00 98.56 105 LYS A N 1
ATOM 842 C CA . LYS A 1 105 ? 11.496 -2.329 0.256 1.00 98.56 105 LYS A CA 1
ATOM 843 C C . LYS A 1 105 ? 11.154 -0.932 0.760 1.00 98.56 105 LYS A C 1
ATOM 845 O O . LYS A 1 105 ? 11.044 -0.757 1.966 1.00 98.56 105 LYS A O 1
ATOM 850 N N . VAL A 1 106 ? 10.908 0.026 -0.134 1.00 98.56 106 VAL A N 1
ATOM 851 C CA . VAL A 1 106 ? 10.455 1.368 0.266 1.00 98.56 106 VAL A CA 1
ATOM 852 C C . VAL A 1 106 ? 9.113 1.282 0.999 1.00 98.56 106 VAL A C 1
ATOM 854 O O . VAL A 1 106 ? 8.944 1.880 2.059 1.00 98.56 106 VAL A O 1
ATOM 857 N N . LEU A 1 107 ? 8.170 0.473 0.502 1.00 98.62 107 LEU A N 1
ATOM 858 C CA . LEU A 1 107 ? 6.917 0.189 1.209 1.00 98.62 107 LEU A CA 1
ATOM 859 C C . LEU A 1 107 ? 7.187 -0.420 2.592 1.00 98.62 107 LEU A C 1
ATOM 861 O O . LEU A 1 107 ? 6.582 -0.010 3.585 1.00 98.62 107 LEU A O 1
ATOM 865 N N . ARG A 1 108 ? 8.127 -1.369 2.676 1.00 98.50 108 ARG A N 1
ATOM 866 C CA . ARG A 1 108 ? 8.533 -1.981 3.942 1.00 98.50 108 ARG A CA 1
ATOM 867 C C . ARG A 1 108 ? 9.080 -0.965 4.940 1.00 98.50 108 ARG A C 1
ATOM 869 O O . ARG A 1 108 ? 8.723 -1.043 6.111 1.00 98.50 108 ARG A O 1
ATOM 876 N N . GLU A 1 109 ? 9.855 0.018 4.499 1.00 98.38 109 GLU A N 1
ATOM 877 C CA . GLU A 1 109 ? 10.339 1.101 5.362 1.00 98.38 109 GLU A CA 1
ATOM 878 C C . GLU A 1 109 ? 9.183 1.909 5.971 1.00 98.38 109 GLU A C 1
ATOM 880 O O . GLU A 1 109 ? 9.241 2.272 7.147 1.00 98.38 109 GLU A O 1
ATOM 885 N N . LYS A 1 110 ? 8.093 2.143 5.223 1.00 98.44 110 LYS A N 1
ATOM 886 C CA . LYS A 1 110 ? 6.899 2.829 5.757 1.00 98.44 110 LYS A CA 1
ATOM 887 C C . LYS A 1 110 ? 6.193 1.992 6.823 1.00 98.44 110 LYS A C 1
ATOM 889 O O . LYS A 1 110 ? 5.803 2.522 7.865 1.00 98.44 110 LYS A O 1
ATOM 894 N N . ILE A 1 111 ? 6.091 0.683 6.596 1.00 98.50 111 ILE A N 1
ATOM 895 C CA . ILE A 1 111 ? 5.539 -0.281 7.560 1.00 98.50 111 ILE A CA 1
ATOM 896 C C . ILE A 1 111 ? 6.388 -0.300 8.837 1.00 98.50 111 ILE A C 1
ATOM 898 O O . ILE A 1 111 ? 5.864 -0.153 9.942 1.00 98.50 111 ILE A O 1
ATOM 902 N N . ASP A 1 112 ? 7.707 -0.429 8.701 1.00 98.44 112 ASP A N 1
ATOM 903 C CA . ASP A 1 112 ? 8.622 -0.477 9.839 1.00 98.44 112 ASP A CA 1
ATOM 904 C C . ASP A 1 112 ? 8.624 0.846 10.619 1.00 98.44 112 ASP A C 1
ATOM 906 O O . ASP A 1 112 ? 8.677 0.823 11.848 1.00 98.44 112 ASP A O 1
ATOM 910 N N . ALA A 1 113 ? 8.456 1.993 9.951 1.00 98.25 113 ALA A N 1
ATOM 911 C CA . ALA A 1 113 ? 8.286 3.284 10.617 1.00 98.25 113 ALA A CA 1
ATOM 912 C C . ALA A 1 113 ? 7.016 3.344 11.488 1.00 98.25 113 ALA A C 1
ATOM 914 O O . ALA A 1 113 ? 7.039 3.957 12.557 1.00 98.25 113 ALA A O 1
ATOM 915 N N . ARG A 1 114 ? 5.914 2.695 11.078 1.00 98.19 114 ARG A N 1
ATOM 916 C CA . ARG A 1 114 ? 4.704 2.579 11.914 1.00 98.19 114 ARG A CA 1
ATOM 917 C C . ARG A 1 114 ? 4.952 1.723 13.147 1.00 98.19 114 ARG A C 1
ATOM 919 O O . ARG A 1 114 ? 4.626 2.155 14.251 1.00 98.19 114 ARG A O 1
ATOM 926 N N . PHE A 1 115 ? 5.591 0.567 12.986 1.00 98.19 115 PHE A N 1
ATOM 927 C CA . PHE A 1 115 ? 5.942 -0.286 14.123 1.00 98.19 115 PHE A CA 1
ATOM 928 C C . PHE A 1 11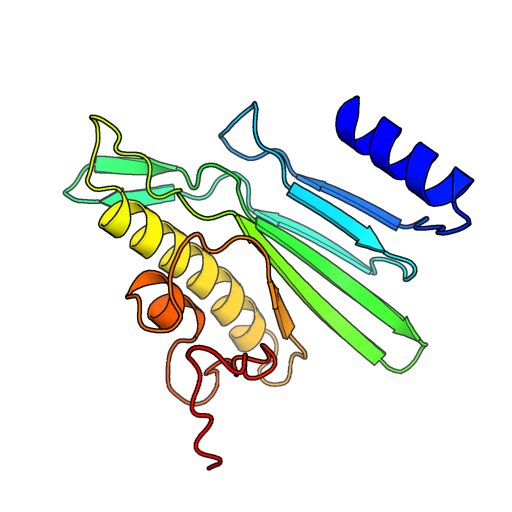5 ? 6.991 0.339 15.051 1.00 98.19 115 PHE A C 1
ATOM 930 O O . PHE A 1 115 ? 6.977 0.085 16.253 1.00 98.19 115 PHE A O 1
ATOM 937 N N . ALA A 1 116 ? 7.903 1.159 14.526 1.00 97.81 116 ALA A N 1
ATOM 938 C CA . ALA A 1 116 ? 8.861 1.899 15.341 1.00 97.81 116 ALA A CA 1
ATOM 939 C C . ALA A 1 116 ? 8.163 2.946 16.223 1.00 97.81 116 ALA A C 1
ATOM 941 O O . ALA A 1 116 ? 8.522 3.097 17.388 1.00 97.81 116 ALA A O 1
ATOM 942 N N . ALA A 1 117 ? 7.149 3.634 15.687 1.00 97.62 117 ALA A N 1
ATOM 943 C CA . ALA A 1 117 ? 6.354 4.605 16.436 1.00 97.62 117 ALA A CA 1
ATOM 944 C C . ALA A 1 117 ? 5.403 3.939 17.447 1.00 97.62 117 ALA A C 1
ATOM 946 O O . ALA A 1 117 ? 5.226 4.442 18.554 1.00 97.62 117 ALA A O 1
ATOM 947 N N . ASN A 1 118 ? 4.798 2.809 17.078 1.00 97.56 118 ASN A N 1
ATOM 948 C CA . ASN A 1 118 ? 3.944 2.010 17.948 1.00 97.56 118 ASN A CA 1
ATOM 949 C C . ASN A 1 118 ? 4.119 0.511 17.635 1.00 97.56 118 ASN A C 1
ATOM 951 O O . ASN A 1 118 ? 3.536 0.022 16.665 1.00 97.56 118 ASN A O 1
ATOM 955 N N . PRO A 1 119 ? 4.854 -0.247 18.471 1.00 96.50 119 PRO A N 1
ATOM 956 C CA . PRO A 1 119 ? 5.085 -1.677 18.251 1.00 96.50 119 PRO A CA 1
ATOM 957 C C . PRO A 1 119 ? 3.816 -2.539 18.226 1.00 96.50 119 PRO A C 1
ATOM 959 O O . PRO A 1 119 ? 3.853 -3.644 17.695 1.00 96.50 119 PRO A O 1
ATOM 962 N N . ASN A 1 120 ? 2.709 -2.039 18.783 1.00 95.69 120 ASN A N 1
ATOM 963 C CA . ASN A 1 120 ? 1.424 -2.733 18.870 1.00 95.69 120 ASN A CA 1
ATOM 964 C C . ASN A 1 120 ? 0.387 -2.172 17.881 1.00 95.69 120 ASN A C 1
ATOM 966 O O . ASN A 1 120 ? -0.814 -2.340 18.089 1.00 95.69 120 ASN A O 1
ATOM 970 N N . VAL A 1 121 ? 0.816 -1.439 16.847 1.00 97.25 121 VAL A N 1
ATOM 971 C CA . VAL A 1 121 ? -0.103 -0.888 15.844 1.00 97.25 121 VAL A CA 1
ATOM 972 C C . VAL A 1 121 ? -0.852 -2.010 15.117 1.00 97.25 121 VAL A C 1
ATOM 974 O O . VAL A 1 121 ? -0.251 -2.962 14.622 1.00 97.25 121 VAL A O 1
ATOM 977 N N . ASN A 1 122 ? -2.175 -1.872 15.013 1.00 97.31 122 ASN A N 1
ATOM 978 C CA . ASN A 1 122 ? -2.974 -2.686 14.105 1.00 97.31 122 ASN A CA 1
ATOM 979 C C . ASN A 1 122 ? -2.818 -2.110 12.700 1.00 97.31 122 ASN A C 1
ATOM 981 O O . ASN A 1 122 ? -3.290 -1.004 12.432 1.00 97.31 122 ASN A O 1
ATOM 985 N N . LEU A 1 123 ? -2.132 -2.837 11.822 1.00 97.81 123 LEU A N 1
ATOM 986 C CA . LEU A 1 123 ? -1.769 -2.355 10.496 1.00 97.81 123 LEU A CA 1
ATOM 987 C C . LEU A 1 123 ? -2.150 -3.373 9.423 1.00 97.81 123 LEU A C 1
ATOM 989 O O . LEU A 1 123 ? -1.866 -4.563 9.548 1.00 97.81 123 LEU A O 1
ATOM 993 N N . ILE A 1 124 ? -2.774 -2.880 8.357 1.00 97.81 124 ILE A N 1
ATOM 994 C CA . ILE A 1 124 ? -3.138 -3.646 7.167 1.00 97.81 124 ILE A CA 1
ATOM 995 C C . ILE A 1 124 ? -2.375 -3.074 5.977 1.00 97.81 124 ILE A C 1
ATOM 997 O O . ILE A 1 124 ? -2.378 -1.863 5.758 1.00 97.81 124 ILE A O 1
ATOM 1001 N N . VAL A 1 125 ? -1.764 -3.957 5.188 1.00 97.75 125 VAL A N 1
ATOM 1002 C CA . VAL A 1 125 ? -1.178 -3.617 3.887 1.00 97.75 125 VAL A CA 1
ATOM 1003 C C . VAL A 1 125 ? -1.928 -4.374 2.806 1.00 97.75 125 VAL A C 1
ATOM 1005 O O . VAL A 1 125 ? -2.102 -5.585 2.922 1.00 97.75 125 VAL A O 1
ATOM 1008 N N . LEU A 1 126 ? -2.375 -3.677 1.764 1.00 95.75 126 LEU A N 1
ATOM 1009 C CA . LEU A 1 126 ? -3.071 -4.292 0.632 1.00 95.75 126 LEU A CA 1
ATOM 1010 C C . LEU A 1 126 ? -2.803 -3.557 -0.682 1.00 95.75 126 LEU A C 1
ATOM 1012 O O . LEU A 1 126 ? -2.131 -2.528 -0.718 1.00 95.75 126 LEU A O 1
ATOM 1016 N N . GLY A 1 127 ? -3.351 -4.096 -1.765 1.00 94.50 127 GLY A N 1
ATOM 1017 C CA . GLY A 1 127 ? -3.314 -3.498 -3.094 1.00 94.50 127 GLY A CA 1
ATOM 1018 C C . GLY A 1 127 ? -2.730 -4.452 -4.128 1.00 94.50 127 GLY A C 1
ATOM 1019 O O . GLY A 1 127 ? -2.625 -5.656 -3.890 1.00 94.50 127 GLY A O 1
ATOM 1020 N N . ASP A 1 128 ? -2.364 -3.915 -5.287 1.00 95.06 128 ASP A N 1
ATOM 1021 C CA . ASP A 1 128 ? -1.773 -4.702 -6.367 1.00 95.06 128 ASP A CA 1
ATOM 1022 C C . ASP A 1 128 ? -0.247 -4.753 -6.219 1.00 95.06 128 ASP A C 1
ATOM 1024 O O . ASP A 1 128 ? 0.493 -3.868 -6.659 1.00 95.06 128 ASP A O 1
ATOM 1028 N N . LEU A 1 129 ? 0.238 -5.817 -5.583 1.00 95.44 129 LEU A N 1
ATOM 1029 C CA . LEU A 1 129 ? 1.670 -6.036 -5.374 1.00 95.44 129 LEU A CA 1
ATOM 1030 C C . LEU A 1 129 ? 2.386 -6.555 -6.634 1.00 95.44 129 LEU A C 1
ATOM 1032 O O . LEU A 1 129 ? 3.612 -6.654 -6.627 1.00 95.44 129 LEU A O 1
ATOM 1036 N N . ASN A 1 130 ? 1.646 -6.857 -7.709 1.00 95.88 130 ASN A N 1
ATOM 1037 C CA . ASN A 1 130 ? 2.149 -7.309 -9.008 1.00 95.88 130 ASN A CA 1
ATOM 1038 C C . ASN A 1 130 ? 3.072 -8.546 -8.968 1.00 95.88 130 ASN A C 1
ATOM 1040 O O . ASN A 1 130 ? 3.909 -8.738 -9.857 1.00 95.88 130 ASN A O 1
ATOM 1044 N N . ASP A 1 131 ? 2.926 -9.417 -7.963 1.00 93.94 131 ASP A N 1
ATOM 1045 C CA . ASP A 1 131 ? 3.762 -10.612 -7.837 1.00 93.94 131 ASP A CA 1
ATOM 1046 C C . ASP A 1 131 ? 3.116 -11.794 -7.101 1.00 93.94 131 ASP A C 1
ATOM 1048 O O . ASP A 1 131 ? 2.019 -11.691 -6.556 1.00 93.94 131 ASP A O 1
ATOM 1052 N N . SER A 1 132 ? 3.805 -12.941 -7.101 1.00 91.62 132 SER A N 1
ATOM 1053 C CA . SER A 1 132 ? 3.386 -14.142 -6.371 1.00 91.62 132 SER A CA 1
ATOM 1054 C C . SER A 1 132 ? 3.797 -14.107 -4.896 1.00 91.62 132 SER A C 1
ATOM 1056 O O . SER A 1 132 ? 4.731 -13.406 -4.502 1.00 91.62 132 SER A O 1
ATOM 1058 N N . LYS A 1 133 ? 3.151 -14.945 -4.076 1.00 88.00 133 LYS A N 1
ATOM 1059 C CA . LYS A 1 133 ? 3.398 -15.057 -2.626 1.00 88.00 133 LYS A CA 1
ATOM 1060 C C . LYS A 1 133 ? 4.870 -15.298 -2.261 1.00 88.00 133 LYS A C 1
ATOM 1062 O O . LYS A 1 133 ? 5.383 -14.747 -1.292 1.00 88.00 133 LYS A O 1
ATOM 1067 N N . ASP A 1 134 ? 5.566 -16.071 -3.096 1.00 89.88 134 ASP A N 1
ATOM 1068 C CA . ASP A 1 134 ? 6.953 -16.478 -2.864 1.00 89.88 134 ASP A CA 1
ATOM 1069 C C . ASP A 1 134 ? 7.999 -15.536 -3.475 1.00 89.88 134 ASP A C 1
ATOM 1071 O O . ASP A 1 134 ? 9.204 -15.770 -3.312 1.00 89.88 134 ASP A O 1
ATOM 1075 N N . ALA A 1 135 ? 7.565 -14.477 -4.162 1.00 95.06 135 ALA A N 1
ATOM 1076 C CA . ALA A 1 135 ? 8.454 -13.541 -4.833 1.00 95.06 135 ALA A CA 1
ATOM 1077 C C . ALA A 1 135 ? 9.272 -12.697 -3.844 1.00 95.06 135 ALA A C 1
ATOM 1079 O O . ALA A 1 135 ? 8.873 -12.460 -2.700 1.00 95.06 135 ALA A O 1
ATOM 1080 N N . GLY A 1 136 ? 10.432 -12.213 -4.298 1.00 96.38 136 GLY A N 1
ATOM 1081 C CA . GLY A 1 136 ? 11.317 -11.368 -3.490 1.00 96.38 136 GLY A CA 1
ATOM 1082 C C . GLY A 1 136 ? 10.658 -10.061 -3.036 1.00 96.38 136 GLY A C 1
ATOM 1083 O O . GLY A 1 136 ? 10.890 -9.624 -1.910 1.00 96.38 136 GLY A O 1
ATOM 1084 N N . SER A 1 137 ? 9.802 -9.480 -3.878 1.00 97.25 137 SER A N 1
ATOM 1085 C CA . SER A 1 137 ? 8.969 -8.303 -3.595 1.00 97.25 137 SER A CA 1
ATOM 1086 C C . SER A 1 137 ? 7.994 -8.567 -2.439 1.00 97.25 137 SER A C 1
ATOM 1088 O O . SER A 1 137 ? 8.048 -7.890 -1.414 1.00 97.25 137 SER A O 1
ATOM 1090 N N . THR A 1 138 ? 7.181 -9.620 -2.532 1.00 96.38 138 THR A N 1
ATOM 1091 C CA . THR A 1 138 ? 6.227 -10.018 -1.484 1.00 96.38 138 THR A CA 1
ATOM 1092 C C . THR A 1 138 ? 6.929 -10.350 -0.168 1.00 96.38 138 THR A C 1
ATOM 1094 O O . THR A 1 138 ? 6.545 -9.861 0.895 1.00 96.38 138 THR A O 1
ATOM 1097 N N . LYS A 1 139 ? 8.026 -11.115 -0.225 1.00 96.81 139 LYS A N 1
ATOM 1098 C CA . LYS A 1 139 ? 8.844 -11.442 0.953 1.00 96.81 139 LYS A CA 1
ATOM 1099 C C . LYS A 1 139 ? 9.455 -10.200 1.607 1.00 96.81 139 LYS A C 1
ATOM 1101 O O . LYS A 1 139 ? 9.590 -10.184 2.830 1.00 96.81 139 LYS A O 1
ATOM 1106 N N . ALA A 1 140 ? 9.814 -9.174 0.832 1.00 98.06 140 ALA A N 1
ATOM 1107 C CA . ALA A 1 140 ? 10.314 -7.912 1.375 1.00 98.06 140 ALA A CA 1
ATOM 1108 C C . ALA A 1 140 ? 9.236 -7.181 2.191 1.00 98.06 140 ALA A C 1
ATOM 1110 O O . ALA A 1 140 ? 9.527 -6.721 3.292 1.00 98.06 140 ALA A O 1
ATOM 1111 N N . ILE A 1 141 ? 7.989 -7.154 1.708 1.00 97.94 141 ILE A N 1
ATOM 1112 C CA . ILE A 1 141 ? 6.851 -6.539 2.413 1.00 97.94 141 ILE A CA 1
ATOM 1113 C C . ILE A 1 141 ? 6.522 -7.313 3.690 1.00 97.94 141 ILE A C 1
ATOM 1115 O O . ILE A 1 141 ? 6.409 -6.715 4.760 1.00 97.94 141 ILE A O 1
ATOM 1119 N N . ILE A 1 142 ? 6.421 -8.645 3.601 1.00 97.25 142 ILE A N 1
ATOM 1120 C CA . ILE A 1 142 ? 6.158 -9.524 4.754 1.00 97.25 142 ILE A CA 1
ATOM 1121 C C . ILE A 1 142 ? 7.229 -9.336 5.834 1.00 97.25 142 ILE A C 1
ATOM 1123 O O . ILE A 1 142 ? 6.920 -9.288 7.028 1.00 97.25 142 ILE A O 1
ATOM 1127 N N . GLY A 1 143 ? 8.484 -9.190 5.407 1.00 96.38 143 GLY A N 1
ATOM 1128 C CA . GLY A 1 143 ? 9.641 -9.011 6.269 1.00 96.38 143 GLY A CA 1
ATOM 1129 C C . GLY A 1 143 ? 9.880 -10.192 7.204 1.00 96.38 143 GLY A C 1
ATOM 1130 O O . GLY A 1 143 ? 9.548 -11.343 6.908 1.00 96.38 143 GLY A O 1
ATOM 1131 N N . ARG A 1 144 ? 10.562 -9.927 8.320 1.00 94.50 144 ARG A N 1
ATOM 1132 C CA . ARG A 1 144 ? 11.082 -10.954 9.234 1.00 94.50 144 ARG A CA 1
ATOM 1133 C C . ARG A 1 144 ? 11.031 -10.470 10.685 1.00 94.50 144 ARG A C 1
ATOM 1135 O O . ARG A 1 144 ? 10.892 -9.280 10.950 1.00 94.50 144 ARG A O 1
ATOM 1142 N N . GLY A 1 145 ? 11.208 -11.401 11.621 1.00 94.81 145 GLY A N 1
ATOM 1143 C CA . GLY A 1 145 ? 11.282 -11.099 13.052 1.00 94.81 145 GLY A CA 1
ATOM 1144 C C . GLY A 1 145 ? 9.927 -10.745 13.667 1.00 94.81 145 GLY A C 1
ATOM 1145 O O . GLY A 1 145 ? 8.886 -11.180 13.183 1.00 94.81 145 GLY A O 1
ATOM 1146 N N . LYS A 1 146 ? 9.950 -9.960 14.751 1.00 93.50 146 LYS A N 1
ATOM 1147 C CA . LYS A 1 146 ? 8.758 -9.657 15.565 1.00 93.50 146 LYS A CA 1
ATOM 1148 C C . LYS A 1 146 ? 7.663 -8.864 14.842 1.00 93.50 146 LYS A C 1
ATOM 1150 O O . LYS A 1 146 ? 6.506 -8.984 15.207 1.00 93.50 146 LYS A O 1
ATOM 1155 N N . HIS A 1 147 ? 8.020 -8.070 13.831 1.00 94.88 147 HIS A N 1
ATOM 1156 C CA . HIS A 1 147 ? 7.080 -7.276 13.025 1.00 94.88 147 HIS A CA 1
ATOM 1157 C C . HIS A 1 147 ? 6.871 -7.911 11.638 1.00 94.88 147 HIS A C 1
ATOM 1159 O O . HIS A 1 147 ? 6.727 -7.218 10.626 1.00 94.88 147 HIS A O 1
ATOM 1165 N N . LYS A 1 148 ? 6.963 -9.245 11.558 1.00 96.75 148 LYS A N 1
ATOM 1166 C CA . LYS A 1 148 ? 6.623 -9.994 10.349 1.00 96.75 148 LYS A CA 1
ATOM 1167 C C . LYS A 1 148 ? 5.114 -9.888 10.126 1.00 96.75 148 LYS A C 1
ATOM 1169 O O . LYS A 1 148 ? 4.341 -10.175 11.035 1.00 96.75 148 LYS A O 1
ATOM 1174 N N . LEU A 1 149 ? 4.709 -9.504 8.919 1.00 96.56 149 LEU A N 1
ATOM 1175 C CA . LEU A 1 149 ? 3.297 -9.473 8.554 1.00 96.56 149 LEU A CA 1
ATOM 1176 C C . LEU A 1 149 ? 2.779 -10.887 8.285 1.00 96.56 149 LEU A C 1
ATOM 1178 O O . LEU A 1 149 ? 3.518 -11.773 7.850 1.00 96.56 149 LEU A O 1
ATOM 1182 N N . VAL A 1 150 ? 1.491 -11.082 8.537 1.00 93.44 150 VAL A N 1
ATOM 1183 C CA . VAL A 1 150 ? 0.784 -12.321 8.215 1.00 93.44 150 VAL A CA 1
ATOM 1184 C C . VAL A 1 150 ? 0.015 -12.101 6.919 1.00 93.44 150 VAL A C 1
ATOM 1186 O O . VAL A 1 150 ? -0.694 -11.108 6.782 1.00 93.44 150 VAL A O 1
ATOM 1189 N N . ASP A 1 151 ? 0.174 -13.021 5.971 1.00 89.25 151 ASP A N 1
ATOM 1190 C CA . ASP A 1 151 ? -0.632 -13.039 4.755 1.00 89.25 151 ASP A CA 1
ATOM 1191 C C . ASP A 1 151 ? -2.027 -13.574 5.095 1.00 89.25 151 ASP A C 1
ATOM 1193 O O . ASP A 1 151 ? -2.168 -14.701 5.571 1.00 89.25 151 ASP A O 1
ATOM 1197 N N . THR A 1 152 ? -3.045 -12.737 4.909 1.00 86.44 152 THR A N 1
ATOM 1198 C CA . THR A 1 152 ?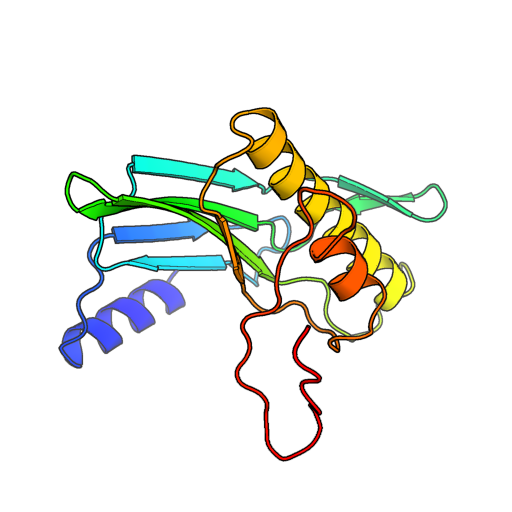 -4.441 -13.037 5.252 1.00 86.44 152 THR A CA 1
ATOM 1199 C C . THR A 1 152 ? -5.270 -13.471 4.048 1.00 86.44 152 THR A C 1
ATOM 1201 O O . THR A 1 152 ? -6.489 -13.615 4.175 1.00 86.44 152 THR A O 1
ATOM 1204 N N . ARG A 1 153 ? -4.653 -13.669 2.873 1.00 78.25 153 ARG A N 1
ATOM 1205 C CA . ARG A 1 153 ? -5.380 -14.149 1.696 1.00 78.25 153 ARG A CA 1
ATOM 1206 C C . ARG A 1 153 ? -6.023 -15.506 2.017 1.00 78.25 153 ARG A C 1
ATOM 1208 O O . ARG A 1 153 ? -5.355 -16.374 2.583 1.00 78.25 153 ARG A O 1
ATOM 1215 N N . PRO A 1 154 ? -7.315 -15.700 1.695 1.00 69.44 154 PRO A N 1
ATOM 1216 C CA . PRO A 1 154 ? -7.939 -17.004 1.857 1.00 69.44 154 PRO A CA 1
ATOM 1217 C C . PRO A 1 154 ? -7.174 -18.020 1.005 1.00 69.44 154 PRO A C 1
ATOM 1219 O O . PRO A 1 154 ? -6.800 -17.710 -0.125 1.00 69.44 154 PRO A O 1
ATOM 1222 N N . ALA A 1 155 ? -6.930 -19.218 1.543 1.00 58.50 155 ALA A N 1
ATOM 1223 C CA . ALA A 1 155 ? -6.284 -20.284 0.787 1.00 58.50 155 ALA A CA 1
ATOM 1224 C C . ALA A 1 155 ? -7.119 -20.586 -0.466 1.00 58.50 155 ALA A C 1
ATOM 1226 O O . ALA A 1 155 ? -8.239 -21.097 -0.374 1.00 58.50 155 ALA A O 1
ATOM 1227 N N . GLU A 1 156 ? -6.603 -20.238 -1.643 1.00 54.25 156 GLU A N 1
ATOM 1228 C CA . GLU A 1 156 ? -7.261 -20.589 -2.891 1.00 54.25 156 GLU A CA 1
ATOM 1229 C C . GLU A 1 156 ? -6.976 -22.055 -3.220 1.00 54.25 156 GLU A C 1
ATOM 1231 O O . GLU A 1 156 ? -5.831 -22.516 -3.233 1.00 54.25 156 GLU A O 1
ATOM 1236 N N . ARG A 1 157 ? -8.049 -22.791 -3.530 1.00 44.28 157 ARG A N 1
ATOM 1237 C CA . ARG A 1 157 ? -8.067 -24.241 -3.793 1.00 44.28 157 ARG A CA 1
ATOM 1238 C C . ARG A 1 157 ? -7.108 -24.696 -4.912 1.00 44.28 157 ARG A C 1
ATOM 1240 O O . ARG A 1 157 ? -6.871 -25.890 -5.042 1.00 44.28 157 ARG A O 1
ATOM 1247 N N . ASN A 1 158 ? -6.552 -23.763 -5.691 1.00 50.56 158 ASN A N 1
ATOM 1248 C CA . ASN A 1 158 ? -5.695 -24.019 -6.850 1.00 50.56 158 ASN A CA 1
ATOM 1249 C C . ASN A 1 158 ? -4.202 -23.677 -6.648 1.00 50.56 158 ASN A C 1
ATOM 1251 O O . ASN A 1 158 ? -3.475 -23.629 -7.639 1.00 50.56 158 ASN A O 1
ATOM 1255 N N . GLY A 1 159 ? -3.706 -23.460 -5.423 1.00 49.31 159 GLY A N 1
ATOM 1256 C CA . GLY A 1 159 ? -2.250 -23.286 -5.256 1.00 49.31 159 GLY A CA 1
ATOM 1257 C C . GLY A 1 159 ? -1.691 -22.987 -3.865 1.00 49.31 159 GLY A C 1
ATOM 1258 O O . GLY A 1 159 ? -0.467 -22.928 -3.715 1.00 49.31 159 GLY A O 1
ATOM 1259 N N . ASP A 1 160 ? -2.531 -22.822 -2.844 1.00 55.53 160 ASP A N 1
ATOM 1260 C CA . ASP A 1 160 ? -2.064 -22.456 -1.509 1.00 55.53 160 ASP A CA 1
ATOM 1261 C C . ASP A 1 160 ? -2.372 -23.572 -0.500 1.00 55.53 160 ASP A C 1
ATOM 1263 O O . ASP A 1 160 ? -3.422 -23.589 0.136 1.00 55.53 160 ASP A O 1
ATOM 1267 N N . GLU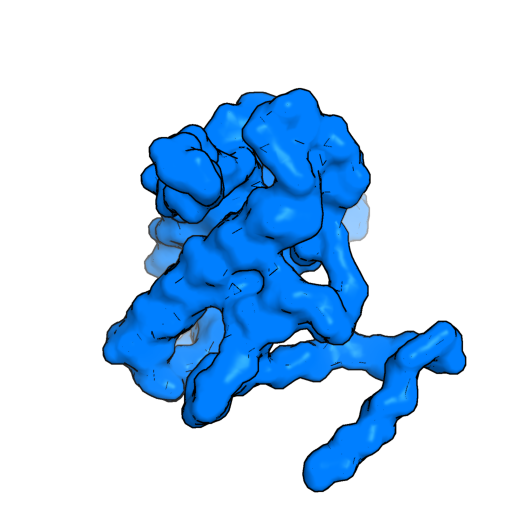 A 1 161 ? -1.434 -24.512 -0.326 1.00 50.41 161 GLU A N 1
ATOM 1268 C CA . GLU A 1 161 ? -1.401 -25.339 0.884 1.00 50.41 161 GLU A CA 1
ATOM 1269 C C . GLU A 1 161 ? -1.028 -24.438 2.067 1.00 50.41 161 GLU A C 1
ATOM 1271 O O . GLU A 1 161 ? 0.130 -24.065 2.269 1.00 50.41 161 GLU A O 1
ATOM 1276 N N . PHE A 1 162 ? -2.036 -24.039 2.836 1.00 48.75 162 PHE A N 1
ATOM 1277 C CA . PHE A 1 162 ? -1.835 -23.466 4.157 1.00 48.75 162 PHE A CA 1
ATOM 1278 C C . PHE A 1 162 ? -1.378 -24.593 5.089 1.00 48.75 162 PHE A C 1
ATOM 1280 O O . PHE A 1 162 ? -2.161 -25.492 5.391 1.00 48.75 162 PHE A O 1
ATOM 1287 N N . VAL A 1 163 ? -0.126 -24.559 5.548 1.00 45.75 163 VAL A N 1
ATOM 1288 C CA . VAL A 1 163 ? 0.301 -25.356 6.707 1.00 45.75 163 VAL A CA 1
ATOM 1289 C C . VAL A 1 163 ? 0.146 -24.454 7.934 1.00 45.75 163 VAL A C 1
ATOM 1291 O O . VAL A 1 163 ? 0.896 -23.479 8.045 1.00 45.75 163 VAL A O 1
ATOM 1294 N N . PRO A 1 164 ? -0.832 -24.705 8.826 1.00 44.66 164 PRO A N 1
ATOM 1295 C CA . PRO A 1 164 ? -0.953 -23.951 10.066 1.00 44.66 164 PRO A CA 1
ATOM 1296 C C . PRO A 1 164 ? 0.303 -24.140 10.921 1.00 44.66 164 PRO A C 1
ATOM 1298 O O . PRO A 1 164 ? 0.866 -25.236 10.958 1.00 44.66 164 PRO A O 1
ATOM 1301 N N . ALA A 1 165 ? 0.722 -23.063 11.588 1.00 47.47 165 ALA A N 1
ATOM 1302 C CA . ALA A 1 165 ? 1.721 -23.106 12.654 1.00 47.47 165 ALA A CA 1
ATOM 1303 C C . ALA A 1 165 ? 1.153 -23.746 13.928 1.00 47.47 165 ALA A C 1
ATOM 1305 O O . ALA A 1 165 ? -0.067 -23.580 14.169 1.00 47.47 165 ALA A O 1
#

Foldseek 3Di:
DVVVVVVQVVCVVVVRHFPDKDWAAAQANPDIDMDTHPFDFPDKDWARADWDDDPNDIDGQRHTKIWTWTDPDPVDIAIEIEDAFQACDDDPPDHRLSRLLRSLLVLLVVLVVVCVVPVPGHYDYDYHSNDDCPRSSNCSNQDDDSSRDDDPPDQDPPDDDDDDD

Radius of gyration: 16.97 Å; chains: 1; bounding box: 50×38×42 Å